Protein AF-0000000083322524 (afdb_homodimer)

Secondary structure (DSSP, 8-state):
--B--HHHHHHHHHHHSSHHHHHHHHT--HHHHHHHHTTSS--BHHHHHHHHHHHT--GGGHHHHH--B----/--B--HHHHHHHHHHHSSHHHHHHHHT--HHHHHHHHTTSSPPBHHHHHHHHHHHT--GGGHHHHH--B----

pLDDT: mean 96.0, std 7.92, range [45.34, 98.88]

Foldseek 3Di:
DDAQQVVVLVLCCVQQVDCCRLCVVLVHHSVVSVCCNGVNDDDDPVSLVSSCVSSVHDPVCSCVRRVHHDPPD/DDAQQVVVLVLCCVQQVDCCRLCVVLVHHSVVSVCCNGVNDDDDPVSLVSSCVSSVHDPVCSCVRRVHHDPPD

InterPro domains:
  IPR008003 Protein of unknown function DUF739 [PF05339] (1-69)

Sequence (146 aa):
MAFDFRKLNGRIVEKYGTQYNFAKALGLSEHSLSNKLNNRVSWKTNEIAHAMDLLGLDKSKVAEYFFKEKVQNMAFDFRKLNGRIVEKYGTQYNFAKALGLSEHSLSNKLNNRVSWKTNEIAHAMDLLGLDKSKVAEYFFKEKVQN

Radius of gyration: 15.45 Å; Cα contacts (8 Å, |Δi|>4): 180; chains: 2; bounding box: 24×44×47 Å

Nearest PDB structures (foldseek):
  6tri-assembly1_B  TM=9.844E-01  e=3.133E-07  Lactococcus phage TP901-1
  6to6-assembly1_A  TM=8.469E-01  e=4.322E-06  Lactococcus phage TP901-1
  2b5a-assembly1_A  TM=7.321E-01  e=1.829E-02  [Bacillus] caldolyticus
  3f52-assembly1_E  TM=8.076E-01  e=5.679E-02  Corynebacterium glutamicum
  3f52-assembly1_A  TM=7.017E-01  e=8.123E-02  Corynebacterium glutamicum

Solvent-accessible surface area (backbone atoms only — not comparable to full-atom values): 8246 Å² total; per-residue (Å²): 140,56,57,40,38,63,65,39,50,49,52,41,34,73,76,46,64,34,68,56,53,41,17,54,75,72,70,42,50,50,65,58,44,50,33,38,64,66,62,71,36,73,50,34,51,66,55,50,52,50,48,30,57,77,69,69,46,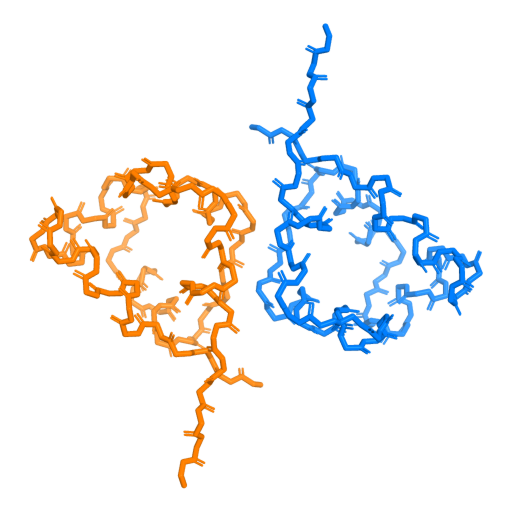62,66,82,47,44,29,68,39,69,59,28,65,50,78,77,126,140,55,58,40,37,62,65,40,51,50,52,42,34,73,76,47,65,33,69,57,53,41,17,54,75,72,70,43,50,52,66,59,45,48,31,38,64,66,61,72,37,73,51,35,51,66,56,50,53,51,49,31,57,76,69,71,46,62,65,82,47,43,30,68,38,70,58,27,64,50,79,77,125

Structure (mmCIF, N/CA/C/O backbone):
data_AF-0000000083322524-model_v1
#
loop_
_entity.id
_entity.type
_entity.pdbx_description
1 polymer 'Uncharacterized protein'
#
loop_
_atom_site.group_PDB
_atom_site.id
_atom_site.type_symbol
_atom_site.label_atom_id
_atom_site.label_alt_id
_atom_site.label_comp_id
_atom_site.label_asym_id
_atom_site.label_entity_id
_atom_site.label_seq_id
_atom_site.pdbx_PDB_ins_code
_atom_site.Cartn_x
_atom_site.Cartn_y
_atom_site.Cartn_z
_atom_site.occupancy
_atom_site.B_iso_or_equiv
_atom_site.auth_seq_id
_atom_site.auth_comp_id
_atom_site.auth_asym_id
_atom_site.auth_atom_id
_atom_site.pdbx_PDB_model_num
ATOM 1 N N . MET A 1 1 ? -0.376 -6.645 12.516 1 79.12 1 MET A N 1
ATOM 2 C CA . MET A 1 1 ? 0.794 -5.77 12.508 1 79.12 1 MET A CA 1
ATOM 3 C C . MET A 1 1 ? 0.382 -4.309 12.383 1 79.12 1 MET A C 1
ATOM 5 O O . MET A 1 1 ? -0.705 -4.004 11.891 1 79.12 1 MET A O 1
ATOM 9 N N . ALA A 1 2 ? 1.042 -3.428 13.297 1 92.19 2 ALA A N 1
ATOM 10 C CA . ALA A 1 2 ? 0.834 -1.985 13.195 1 92.19 2 ALA A CA 1
ATOM 11 C C . ALA A 1 2 ? 2.004 -1.313 12.484 1 92.19 2 ALA A C 1
ATOM 13 O O . ALA A 1 2 ? 3.148 -1.758 12.602 1 92.19 2 ALA A O 1
ATOM 14 N N . PHE A 1 3 ? 1.589 -0.258 11.68 1 97.19 3 PHE A N 1
ATOM 15 C CA . PHE A 1 3 ? 2.619 0.518 11 1 97.19 3 PHE A CA 1
ATOM 16 C C . PHE A 1 3 ? 2.943 1.787 11.781 1 97.19 3 PHE A C 1
ATOM 18 O O . PHE A 1 3 ? 2.08 2.34 12.461 1 97.19 3 PHE A O 1
ATOM 25 N N . ASP A 1 4 ? 4.223 2.154 11.734 1 97.06 4 ASP A N 1
ATOM 26 C CA . ASP A 1 4 ? 4.656 3.416 12.328 1 97.06 4 ASP A CA 1
ATOM 27 C C . ASP A 1 4 ? 4.547 4.562 11.32 1 97.06 4 ASP A C 1
ATOM 29 O O . ASP A 1 4 ? 5.371 4.68 10.414 1 97.06 4 ASP A O 1
ATOM 33 N N . PHE A 1 5 ? 3.539 5.453 11.555 1 97.88 5 PHE A N 1
ATOM 34 C CA . PHE A 1 5 ? 3.275 6.5 10.578 1 97.88 5 PHE A CA 1
ATOM 35 C C . PHE A 1 5 ? 3.832 7.836 11.047 1 97.88 5 PHE A C 1
ATOM 37 O O . PHE A 1 5 ? 3.465 8.891 10.523 1 97.88 5 PHE A O 1
ATOM 44 N N . ARG A 1 6 ? 4.758 7.898 11.984 1 97.38 6 ARG A N 1
ATOM 45 C CA . ARG A 1 6 ? 5.305 9.141 12.523 1 97.38 6 ARG A CA 1
ATOM 46 C C . ARG A 1 6 ? 6.012 9.945 11.43 1 97.38 6 ARG A C 1
ATOM 48 O O . ARG A 1 6 ? 5.855 11.164 11.352 1 97.38 6 ARG A O 1
ATOM 55 N N . LYS A 1 7 ? 6.77 9.242 10.609 1 98.25 7 LYS A N 1
ATOM 56 C CA . LYS A 1 7 ? 7.457 9.93 9.516 1 98.25 7 LYS A CA 1
ATOM 57 C C . LYS A 1 7 ? 6.461 10.539 8.531 1 98.25 7 LYS A C 1
ATOM 59 O O . LYS A 1 7 ? 6.633 11.672 8.094 1 98.25 7 LYS A O 1
ATOM 64 N N . LEU A 1 8 ? 5.469 9.781 8.164 1 98.62 8 LEU A N 1
ATOM 65 C CA . LEU A 1 8 ? 4.418 10.273 7.281 1 98.62 8 LEU A CA 1
ATOM 66 C C . LEU A 1 8 ? 3.721 11.484 7.887 1 98.62 8 LEU A C 1
ATOM 68 O O . LEU A 1 8 ? 3.555 12.508 7.215 1 98.62 8 LEU A O 1
ATOM 72 N N . ASN A 1 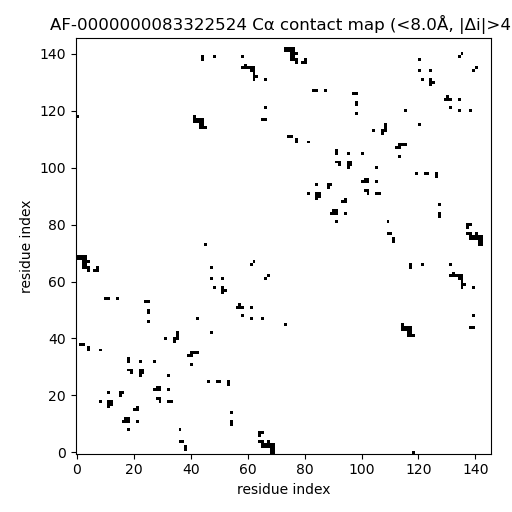9 ? 3.35 11.297 9.133 1 98.19 9 ASN A N 1
ATOM 73 C CA . ASN A 1 9 ? 2.684 12.398 9.82 1 98.19 9 ASN A CA 1
ATOM 74 C C . ASN A 1 9 ? 3.557 13.648 9.844 1 98.19 9 ASN A C 1
ATOM 76 O O . ASN A 1 9 ? 3.061 14.766 9.664 1 98.19 9 ASN A O 1
ATOM 80 N N . GLY A 1 10 ? 4.836 13.469 10.164 1 98.56 10 GLY A N 1
ATOM 81 C CA . GLY A 1 10 ? 5.75 14.594 10.133 1 98.56 10 GLY A CA 1
ATOM 82 C C . GLY A 1 10 ? 5.773 15.312 8.797 1 98.56 10 GLY A C 1
ATOM 83 O O . GLY A 1 10 ? 5.746 16.547 8.742 1 98.56 10 GLY A O 1
ATOM 84 N N . ARG A 1 11 ? 5.812 14.578 7.734 1 98.62 11 ARG A N 1
ATOM 85 C CA . ARG A 1 11 ? 5.82 15.133 6.383 1 98.62 11 ARG A CA 1
ATOM 86 C C . ARG A 1 11 ? 4.516 15.867 6.086 1 98.62 11 ARG A C 1
ATOM 88 O O . ARG A 1 11 ? 4.52 16.922 5.441 1 98.62 11 ARG A O 1
ATOM 95 N N . ILE A 1 12 ? 3.395 15.328 6.523 1 98.75 12 ILE A N 1
ATOM 96 C CA . ILE A 1 12 ? 2.082 15.938 6.352 1 98.75 12 ILE A CA 1
ATOM 97 C C . ILE A 1 12 ? 2.051 17.297 7.039 1 98.75 12 ILE A C 1
ATOM 99 O O . ILE A 1 12 ? 1.637 18.297 6.441 1 98.75 12 ILE A O 1
ATOM 103 N N . VAL A 1 13 ? 2.547 17.344 8.227 1 98.62 13 VAL A N 1
ATOM 104 C CA . VAL A 1 13 ? 2.537 18.578 8.984 1 98.62 13 VAL A CA 1
ATOM 105 C C . VAL A 1 13 ? 3.473 19.594 8.328 1 98.62 13 VAL A C 1
ATOM 107 O O . VAL A 1 13 ? 3.139 20.781 8.219 1 98.62 13 VAL A O 1
ATOM 110 N N . GLU A 1 14 ? 4.586 19.141 7.918 1 98.56 14 GLU A N 1
ATOM 111 C CA . GLU A 1 14 ? 5.566 20 7.27 1 98.56 14 GLU A CA 1
ATOM 112 C C . GLU A 1 14 ? 4.98 20.672 6.027 1 98.56 14 GLU A C 1
ATOM 114 O O . GLU A 1 14 ? 5.188 21.859 5.797 1 98.56 14 GLU A O 1
ATOM 119 N N . LYS A 1 15 ? 4.191 20 5.242 1 98.56 15 LYS A N 1
ATOM 120 C CA . LYS A 1 15 ? 3.762 20.469 3.93 1 98.56 15 LYS A CA 1
ATOM 121 C C . LYS A 1 15 ? 2.361 21.078 3.996 1 98.56 15 LYS A C 1
ATOM 123 O O . LYS A 1 15 ? 2.053 22.031 3.273 1 98.56 15 LYS A O 1
ATOM 128 N N . TYR A 1 16 ? 1.557 20.469 4.859 1 98.75 16 TYR A N 1
ATOM 129 C CA . TYR A 1 16 ? 0.157 20.891 4.82 1 98.75 16 TYR A CA 1
ATOM 130 C C . TYR A 1 16 ? -0.25 21.562 6.121 1 98.75 16 TYR A C 1
ATOM 132 O O . TYR A 1 16 ? -1.366 22.078 6.242 1 98.75 16 TYR A O 1
ATOM 140 N N . GLY A 1 17 ? 0.536 21.531 7.098 1 98.62 17 GLY A N 1
ATOM 141 C CA . GLY A 1 17 ? 0.296 22.203 8.367 1 98.62 17 GLY A CA 1
ATOM 142 C C . GLY A 1 17 ? -0.511 21.359 9.344 1 98.62 17 GLY A C 1
ATOM 143 O O . GLY A 1 17 ? -0.178 21.281 10.523 1 98.62 17 GLY A O 1
ATOM 144 N N . THR A 1 18 ? -1.565 20.719 8.867 1 98.38 18 THR A N 1
ATOM 145 C CA . THR A 1 18 ? -2.396 19.875 9.711 1 98.38 18 THR A CA 1
ATOM 146 C C . THR A 1 18 ? -2.895 18.656 8.938 1 98.38 18 THR A C 1
ATOM 148 O O . THR A 1 18 ? -2.93 18.672 7.703 1 98.38 18 THR A O 1
ATOM 151 N N . GLN A 1 19 ? -3.285 17.609 9.75 1 98.38 19 GLN A N 1
ATOM 152 C CA . GLN A 1 19 ? -3.893 16.438 9.125 1 98.38 19 GLN A CA 1
ATOM 153 C C . GLN A 1 19 ? -5.184 16.812 8.398 1 98.38 19 GLN A C 1
ATOM 155 O O . GLN A 1 19 ? -5.5 16.25 7.355 1 98.38 19 GLN A O 1
ATOM 160 N N . TYR A 1 20 ? -5.844 17.766 8.984 1 98.44 20 TYR A N 1
ATOM 161 C CA . TYR A 1 20 ? -7.094 18.25 8.398 1 98.44 20 TYR A CA 1
ATOM 162 C C . TYR A 1 20 ? -6.867 18.766 6.984 1 98.44 20 TYR A C 1
ATOM 164 O O . TYR A 1 20 ? -7.578 18.375 6.051 1 98.44 20 TYR A O 1
ATOM 172 N N . ASN A 1 21 ? -5.91 19.609 6.805 1 98.75 21 ASN A N 1
ATOM 173 C CA . ASN A 1 21 ? -5.605 20.188 5.496 1 98.75 21 ASN A CA 1
ATOM 174 C C . ASN A 1 21 ? -5.168 19.109 4.504 1 98.75 21 ASN A C 1
ATOM 176 O O . ASN A 1 21 ? -5.539 19.156 3.33 1 98.75 21 ASN A O 1
ATOM 180 N N . PHE A 1 22 ? -4.434 18.25 4.961 1 98.88 22 PHE A N 1
ATOM 181 C CA . PHE A 1 22 ? -3.984 17.172 4.094 1 98.88 22 PHE A CA 1
ATOM 182 C C . PHE A 1 22 ? -5.152 16.266 3.699 1 98.88 22 PHE A C 1
ATOM 184 O O . PHE A 1 22 ? -5.254 15.844 2.547 1 98.88 22 PHE A O 1
ATOM 191 N N . ALA A 1 23 ? -6.02 15.883 4.664 1 98.81 23 ALA A N 1
ATOM 192 C CA . ALA A 1 23 ? -7.199 15.07 4.375 1 98.81 23 ALA A CA 1
ATOM 193 C C . ALA A 1 23 ? -8.039 15.695 3.264 1 98.81 23 ALA A C 1
ATOM 195 O O . ALA A 1 23 ? -8.453 15.008 2.328 1 98.81 23 ALA A O 1
ATOM 196 N N . LYS A 1 24 ? -8.188 16.969 3.359 1 98.69 24 LYS A N 1
ATOM 197 C CA . LYS A 1 24 ? -8.938 17.703 2.342 1 98.69 24 LYS A CA 1
ATOM 198 C C . LYS A 1 24 ? -8.273 17.578 0.973 1 98.69 24 LYS A C 1
ATOM 200 O O . LYS A 1 24 ? -8.945 17.312 -0.026 1 98.69 24 LYS A O 1
ATOM 205 N N . ALA A 1 25 ? -7 17.797 0.946 1 98.62 25 ALA A N 1
ATOM 206 C CA . ALA A 1 25 ? -6.258 17.688 -0.308 1 98.62 25 ALA A CA 1
ATOM 207 C C . ALA A 1 25 ? -6.363 16.281 -0.888 1 98.62 25 ALA A C 1
ATOM 209 O O . ALA A 1 25 ? -6.414 16.109 -2.107 1 98.62 25 ALA A O 1
ATOM 210 N N . LEU A 1 26 ? -6.395 15.336 -0.004 1 98.44 26 LEU A N 1
ATOM 211 C CA . LEU A 1 26 ? -6.441 13.93 -0.402 1 98.44 26 LEU A CA 1
ATOM 212 C C .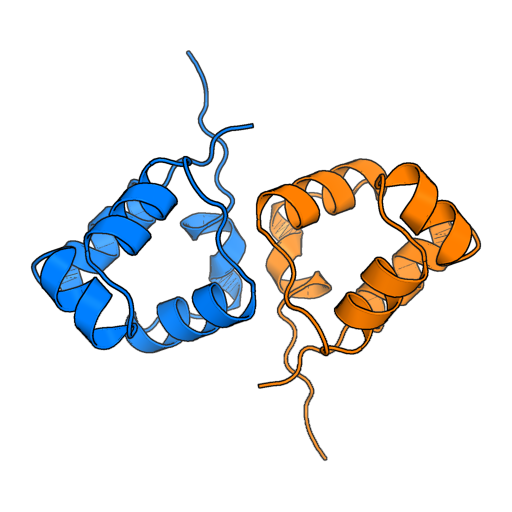 LEU A 1 26 ? -7.855 13.531 -0.813 1 98.44 26 LEU A C 1
ATOM 214 O O . LEU A 1 26 ? -8.047 12.477 -1.427 1 98.44 26 LEU A O 1
ATOM 218 N N . GLY A 1 27 ? -8.789 14.305 -0.407 1 98.44 27 GLY A N 1
ATOM 219 C CA . GLY A 1 27 ? -10.172 13.984 -0.693 1 98.44 27 GLY A CA 1
ATOM 220 C C . GLY A 1 27 ? -10.789 13.031 0.317 1 98.44 27 GLY A C 1
ATOM 221 O O . GLY A 1 27 ? -11.648 12.227 -0.028 1 98.44 27 GLY A O 1
ATOM 222 N N . LEU A 1 28 ? -10.344 13.016 1.437 1 98.38 28 LEU A N 1
ATOM 223 C CA . LEU A 1 28 ? -10.844 12.203 2.539 1 98.38 28 LEU A CA 1
ATOM 224 C C . LEU A 1 28 ? -11.383 13.078 3.662 1 98.38 28 LEU A C 1
ATOM 226 O O . LEU A 1 28 ? -11.039 14.266 3.744 1 98.38 28 LEU A O 1
ATOM 230 N N . SER A 1 29 ? -12.156 12.477 4.449 1 98.44 29 SER A N 1
ATOM 231 C CA . SER A 1 29 ? -12.5 13.148 5.699 1 98.44 29 SER A CA 1
ATOM 232 C C . SER A 1 29 ? -11.344 13.078 6.695 1 98.44 29 SER A C 1
ATOM 234 O O . SER A 1 29 ? -10.508 12.18 6.621 1 98.44 29 SER A O 1
ATOM 236 N N . GLU A 1 30 ? -11.367 13.992 7.625 1 97.75 30 GLU A N 1
ATOM 237 C CA . GLU A 1 30 ? -10.383 13.969 8.695 1 97.75 30 GLU A CA 1
ATOM 238 C C . GLU A 1 30 ? -10.461 12.664 9.492 1 97.75 30 GLU A C 1
ATOM 240 O O . GLU A 1 30 ? -9.43 12.109 9.891 1 97.75 30 GLU A O 1
ATOM 245 N N . HIS A 1 31 ? -11.641 12.289 9.703 1 98.62 31 HIS A N 1
ATOM 246 C CA . HIS A 1 31 ? -11.836 11.047 10.445 1 98.62 31 HIS A CA 1
ATOM 247 C C . HIS A 1 31 ? -11.219 9.859 9.711 1 98.62 31 HIS A C 1
ATOM 249 O O . HIS A 1 31 ? -10.539 9.031 10.32 1 98.62 31 HIS A O 1
ATOM 255 N N . SER A 1 32 ? -11.438 9.758 8.414 1 98.5 32 SER A N 1
ATOM 256 C CA . SER A 1 32 ? -10.891 8.68 7.605 1 98.5 32 SER A CA 1
ATOM 257 C C . SER A 1 32 ? -9.359 8.688 7.641 1 98.5 32 SER A C 1
ATOM 259 O O . SER A 1 32 ? -8.734 7.641 7.828 1 98.5 32 SER A O 1
ATOM 261 N N . LEU A 1 33 ? -8.805 9.859 7.504 1 98.75 33 LEU A N 1
ATOM 262 C CA . LEU A 1 33 ? -7.352 9.953 7.539 1 98.75 33 LEU A CA 1
ATOM 263 C C . LEU A 1 33 ? -6.816 9.57 8.914 1 98.75 33 LEU A C 1
ATOM 265 O O . LEU A 1 33 ? -5.828 8.844 9.023 1 98.75 33 LEU A O 1
ATOM 269 N N . SER A 1 34 ? -7.453 10.094 9.945 1 98.44 34 SER A N 1
ATOM 270 C CA . SER A 1 34 ? -7.043 9.766 11.305 1 98.44 34 SER A CA 1
ATOM 271 C C . SER A 1 34 ? -7.062 8.258 11.539 1 98.44 34 SER A C 1
ATOM 273 O O . SER A 1 34 ? -6.125 7.699 12.109 1 98.44 34 SER A O 1
ATOM 275 N N . ASN A 1 35 ? -8.117 7.648 11.109 1 98.5 35 ASN A N 1
ATOM 276 C CA . ASN A 1 35 ? -8.227 6.199 11.242 1 98.5 35 ASN A CA 1
ATOM 277 C C . ASN A 1 35 ? -7.074 5.484 10.531 1 98.5 35 ASN A C 1
ATOM 279 O O . ASN A 1 35 ? -6.559 4.484 11.031 1 98.5 35 ASN A O 1
ATOM 283 N N . LYS A 1 36 ? -6.656 5.957 9.414 1 98.5 36 LYS A N 1
ATOM 284 C CA . LYS A 1 36 ? -5.559 5.359 8.664 1 98.5 36 LYS A CA 1
ATOM 285 C C . LYS A 1 36 ? -4.223 5.574 9.367 1 98.5 36 LYS A C 1
ATOM 287 O O . LYS A 1 36 ? -3.449 4.629 9.539 1 98.5 36 LYS A O 1
ATOM 292 N N . LEU A 1 37 ? -4.055 6.746 9.867 1 98.31 37 LEU A N 1
ATOM 293 C CA . LEU A 1 37 ? -2.799 7.109 10.508 1 98.31 37 LEU A CA 1
ATOM 294 C C . LEU A 1 37 ? -2.656 6.41 11.852 1 98.31 37 LEU A C 1
ATOM 296 O O . LEU A 1 37 ? -1.545 6.27 12.375 1 98.31 37 LEU A O 1
ATOM 300 N N . ASN A 1 38 ? -3.797 5.941 12.383 1 97.56 38 ASN A N 1
ATOM 301 C CA . ASN A 1 38 ? -3.781 5.242 13.664 1 97.56 38 ASN A CA 1
ATOM 302 C C . ASN A 1 38 ? -4 3.742 13.484 1 97.56 38 ASN A C 1
ATOM 304 O O . ASN A 1 38 ? -4.375 3.047 14.438 1 97.56 38 ASN A O 1
ATOM 308 N N . ASN A 1 39 ? -3.887 3.295 12.367 1 97.94 39 ASN A N 1
ATOM 309 C CA . ASN A 1 39 ? -3.896 1.873 12.039 1 97.94 39 ASN A CA 1
ATOM 310 C C . ASN A 1 39 ? -5.285 1.266 12.219 1 97.94 39 ASN A C 1
ATOM 312 O O . ASN A 1 39 ? -5.418 0.051 12.383 1 97.94 39 ASN A O 1
ATOM 316 N N . ARG A 1 40 ? -6.238 2.061 12.273 1 98 40 ARG A N 1
ATOM 317 C CA . ARG A 1 40 ? -7.602 1.546 12.398 1 98 40 ARG A CA 1
ATOM 318 C C . ARG A 1 40 ? -8.141 1.091 11.047 1 98 40 ARG A C 1
ATOM 320 O O . ARG A 1 40 ? -8.945 0.16 10.977 1 98 40 ARG A O 1
ATOM 327 N N . VAL A 1 41 ? -7.785 1.747 10.062 1 98 41 VAL A N 1
ATOM 328 C CA . VAL A 1 41 ? -8.141 1.424 8.688 1 98 41 VAL A CA 1
ATOM 329 C C . VAL A 1 41 ? -6.883 1.386 7.824 1 98 41 VAL A C 1
ATOM 331 O O . VAL A 1 41 ? -6.004 2.238 7.961 1 98 41 VAL A O 1
ATOM 334 N N . SER A 1 42 ? -6.828 0.414 6.93 1 98.38 42 SER A N 1
ATOM 335 C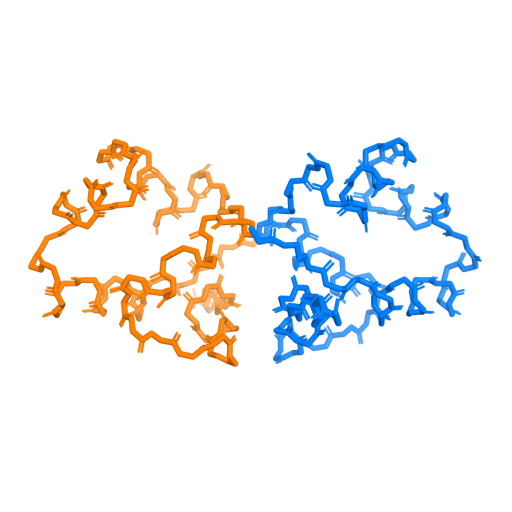 CA . SER A 1 42 ? -5.66 0.27 6.066 1 98.38 42 SER A CA 1
ATOM 336 C C . SER A 1 42 ? -5.691 1.277 4.922 1 98.38 42 SER A C 1
ATOM 338 O O . SER A 1 42 ? -6.766 1.707 4.496 1 98.38 42 SER A O 1
ATOM 340 N N . TRP A 1 43 ? -4.535 1.626 4.453 1 98.69 43 TRP A N 1
ATOM 341 C CA . TRP A 1 43 ? -4.395 2.432 3.242 1 98.69 43 TRP A CA 1
ATOM 342 C C . TRP A 1 43 ? -4.531 1.567 1.994 1 98.69 43 TRP A C 1
ATOM 344 O O . TRP A 1 43 ? -4.121 0.404 1.989 1 98.69 43 TRP A O 1
ATOM 354 N N . LYS A 1 44 ? -4.977 2.223 0.929 1 98 44 LYS A N 1
ATOM 355 C CA . LYS A 1 44 ? -5.031 1.579 -0.38 1 98 44 LYS A CA 1
ATOM 356 C C . LYS A 1 44 ? -3.906 2.076 -1.283 1 98 44 LYS A C 1
ATOM 358 O O . LYS A 1 44 ? -3.438 3.205 -1.135 1 98 44 LYS A O 1
ATOM 363 N N . THR A 1 45 ? -3.557 1.227 -2.234 1 97.94 45 THR A N 1
ATOM 364 C CA . THR A 1 45 ? -2.451 1.579 -3.117 1 97.94 45 THR A CA 1
ATOM 365 C C . THR A 1 45 ? -2.73 2.896 -3.836 1 97.94 45 THR A C 1
ATOM 367 O O . THR A 1 45 ? -1.828 3.719 -4.008 1 97.94 45 THR A O 1
ATOM 370 N N . ASN A 1 46 ? -3.965 3.109 -4.293 1 96.62 46 ASN A N 1
ATOM 371 C CA . ASN A 1 46 ? -4.285 4.359 -4.977 1 96.62 46 ASN A CA 1
ATOM 372 C C . ASN A 1 46 ? -4.191 5.555 -4.035 1 96.62 46 ASN A C 1
ATOM 374 O O . ASN A 1 46 ? -3.74 6.629 -4.434 1 96.62 46 ASN A O 1
ATOM 378 N N . GLU A 1 47 ? -4.602 5.379 -2.797 1 97.88 47 GLU A N 1
ATOM 379 C CA . GLU A 1 47 ? -4.484 6.43 -1.789 1 97.88 47 GLU A CA 1
ATOM 380 C C . GLU A 1 47 ? -3.02 6.754 -1.504 1 97.88 47 GLU A C 1
ATOM 382 O O . GLU A 1 47 ? -2.652 7.926 -1.379 1 97.88 47 GLU A O 1
ATOM 387 N N . ILE A 1 48 ? -2.271 5.715 -1.396 1 98.44 48 ILE A N 1
ATOM 388 C CA . ILE A 1 48 ? -0.851 5.867 -1.103 1 98.44 48 ILE A CA 1
ATOM 389 C C . ILE A 1 48 ? -0.172 6.641 -2.232 1 98.44 48 ILE A C 1
ATOM 391 O O . ILE A 1 48 ? 0.568 7.594 -1.984 1 98.44 48 ILE A O 1
ATOM 395 N N . ALA A 1 49 ? -0.452 6.242 -3.426 1 97.56 49 ALA A N 1
ATOM 396 C CA . ALA A 1 49 ? 0.144 6.918 -4.574 1 97.56 49 ALA A CA 1
ATOM 397 C C . ALA A 1 49 ? -0.242 8.391 -4.605 1 97.56 49 ALA A C 1
ATOM 399 O O . ALA A 1 49 ? 0.605 9.258 -4.836 1 97.56 49 ALA A O 1
ATOM 400 N N . HIS A 1 50 ? -1.479 8.633 -4.383 1 97.94 50 HIS A N 1
ATOM 401 C CA . HIS A 1 50 ? -1.966 10.008 -4.367 1 97.94 50 HIS A CA 1
ATOM 402 C C . HIS A 1 50 ? -1.31 10.812 -3.252 1 97.94 50 HIS A C 1
ATOM 404 O O . HIS A 1 50 ? -0.909 11.961 -3.461 1 97.94 50 HIS A O 1
ATOM 410 N N . ALA A 1 51 ? -1.198 10.211 -2.1 1 98.69 51 ALA A N 1
ATOM 411 C CA . ALA A 1 51 ? -0.545 10.867 -0.968 1 98.69 51 ALA A CA 1
ATOM 412 C C . ALA A 1 51 ? 0.91 11.195 -1.288 1 98.69 51 ALA A C 1
ATOM 414 O O . ALA A 1 51 ? 1.383 12.297 -1.004 1 98.69 51 ALA A O 1
ATOM 415 N N . MET A 1 52 ? 1.565 10.234 -1.834 1 98.25 52 MET A N 1
ATOM 416 C CA . MET A 1 52 ? 2.961 10.453 -2.201 1 98.25 52 MET A CA 1
ATOM 417 C C . MET A 1 52 ? 3.096 11.641 -3.146 1 98.25 52 MET A C 1
ATOM 419 O O . MET A 1 52 ? 3.99 12.477 -2.98 1 98.25 52 MET A O 1
ATOM 423 N N . ASP A 1 53 ? 2.236 11.695 -4.125 1 98 53 ASP A N 1
ATOM 424 C CA . ASP A 1 53 ? 2.25 12.797 -5.082 1 98 53 ASP A CA 1
ATOM 425 C C . ASP A 1 53 ? 2.033 14.141 -4.379 1 98 53 ASP A C 1
ATOM 427 O O . ASP A 1 53 ? 2.797 15.086 -4.582 1 98 53 ASP A O 1
ATOM 431 N N . LEU A 1 54 ? 1.021 14.188 -3.566 1 98.62 54 LEU A N 1
ATOM 432 C CA . LEU A 1 54 ? 0.674 15.414 -2.861 1 98.62 54 LEU A CA 1
ATOM 433 C C . LEU A 1 54 ? 1.814 15.859 -1.951 1 98.62 54 LEU A C 1
ATOM 435 O O . LEU A 1 54 ? 2.047 17.062 -1.781 1 98.62 54 LEU A O 1
ATOM 439 N N . LEU A 1 55 ? 2.539 14.898 -1.397 1 98.69 55 LEU A N 1
ATOM 440 C CA . LEU A 1 55 ? 3.582 15.211 -0.426 1 98.69 55 LEU A CA 1
ATOM 441 C C . LEU A 1 55 ? 4.926 15.406 -1.117 1 98.69 55 LEU A C 1
ATOM 443 O O . LEU A 1 55 ? 5.93 15.703 -0.463 1 98.69 55 LEU A O 1
ATOM 447 N N . GLY A 1 56 ? 4.957 15.195 -2.373 1 98.19 56 GLY A N 1
ATOM 448 C CA . GLY A 1 56 ? 6.18 15.383 -3.133 1 98.19 56 GLY A CA 1
ATOM 449 C C . GLY A 1 56 ? 7.215 14.305 -2.879 1 98.19 56 GLY A C 1
ATOM 450 O O . GLY A 1 56 ? 8.414 14.586 -2.855 1 98.19 56 GLY A O 1
ATOM 451 N N . LEU A 1 57 ? 6.734 13.203 -2.668 1 97.75 57 LEU A N 1
ATOM 452 C CA . LEU A 1 57 ? 7.625 12.086 -2.361 1 97.75 57 LEU A CA 1
ATOM 453 C C . LEU A 1 57 ? 7.777 11.164 -3.564 1 97.75 57 LEU A C 1
ATOM 455 O O . LEU A 1 57 ? 6.805 10.914 -4.281 1 97.75 57 LEU A O 1
ATOM 459 N N . ASP A 1 58 ? 8.984 10.633 -3.709 1 95.88 58 ASP A N 1
ATOM 460 C CA . ASP A 1 58 ? 9.227 9.625 -4.734 1 95.88 58 ASP A CA 1
ATOM 461 C C . ASP A 1 58 ? 8.617 8.281 -4.34 1 95.88 58 ASP A C 1
ATOM 463 O O . ASP A 1 58 ? 8.648 7.898 -3.168 1 95.88 58 ASP A O 1
ATOM 467 N N . LYS A 1 59 ? 8.141 7.547 -5.285 1 92.12 59 LYS A N 1
ATOM 468 C CA . LYS A 1 59 ? 7.492 6.262 -5.047 1 92.12 59 LYS A CA 1
ATOM 469 C C . LYS A 1 59 ? 8.453 5.266 -4.402 1 92.12 59 LYS A C 1
ATOM 471 O O . LYS A 1 59 ? 8.031 4.348 -3.701 1 92.12 59 LYS A O 1
ATOM 476 N N . SER A 1 60 ? 9.711 5.457 -4.621 1 94.12 60 SER A N 1
ATOM 477 C CA . SER A 1 60 ? 10.727 4.582 -4.035 1 94.12 60 SER A CA 1
ATOM 478 C C . SER A 1 60 ? 10.711 4.668 -2.514 1 94.12 60 SER A C 1
ATOM 480 O O . SER A 1 60 ? 11.281 3.812 -1.834 1 94.12 60 SER A O 1
ATOM 482 N N . LYS A 1 61 ? 10.117 5.66 -1.975 1 96.62 61 LYS A N 1
ATOM 483 C CA . LYS A 1 61 ? 10.125 5.891 -0.532 1 96.62 61 LYS A CA 1
ATOM 484 C C . LYS A 1 61 ? 8.875 5.301 0.119 1 96.62 61 LYS A C 1
ATOM 486 O O . LYS A 1 61 ? 8.68 5.438 1.328 1 96.62 61 LYS A O 1
ATOM 491 N N . VAL A 1 62 ? 8.047 4.641 -0.568 1 97.94 62 VAL A N 1
ATOM 492 C CA . VAL A 1 62 ? 6.766 4.141 -0.08 1 97.94 62 VAL A CA 1
ATOM 493 C C . VAL A 1 62 ? 6.992 3.229 1.124 1 97.94 62 VAL A C 1
ATOM 495 O O . VAL A 1 62 ? 6.234 3.273 2.096 1 97.94 62 VAL A O 1
ATOM 498 N N . ALA A 1 63 ? 7.996 2.381 1.072 1 97.38 63 ALA A N 1
ATOM 499 C CA . ALA A 1 63 ? 8.266 1.483 2.191 1 97.38 63 ALA A CA 1
ATOM 500 C C . ALA A 1 63 ? 8.539 2.268 3.471 1 97.38 63 ALA A C 1
ATOM 502 O O . ALA A 1 63 ? 8.016 1.938 4.535 1 97.38 63 ALA A O 1
ATOM 503 N N . GLU A 1 64 ? 9.266 3.27 3.367 1 97.19 64 GLU A N 1
ATOM 504 C CA . GLU A 1 64 ? 9.703 4.086 4.496 1 97.19 64 GLU A CA 1
ATOM 505 C C . GLU A 1 64 ? 8.523 4.812 5.141 1 97.19 64 GLU A C 1
ATOM 507 O O . GLU A 1 64 ? 8.453 4.926 6.367 1 97.19 64 GLU A O 1
ATOM 512 N N . TYR A 1 65 ? 7.621 5.215 4.406 1 98.12 65 TYR A N 1
ATOM 513 C CA . TYR A 1 65 ? 6.57 6.09 4.906 1 98.12 65 TYR A CA 1
ATOM 514 C C . TYR A 1 65 ? 5.32 5.289 5.258 1 98.12 65 TYR A C 1
ATOM 516 O O . TYR A 1 65 ? 4.566 5.668 6.16 1 98.12 65 TYR A O 1
ATOM 524 N N . PHE A 1 66 ? 5.137 4.16 4.621 1 98.31 66 PHE A N 1
ATOM 525 C CA . PHE A 1 66 ? 3.822 3.547 4.754 1 98.31 66 PHE A CA 1
ATOM 526 C C . PHE A 1 66 ? 3.939 2.119 5.273 1 98.31 66 PHE A C 1
ATOM 528 O O . PHE A 1 66 ? 2.941 1.509 5.66 1 98.31 66 PHE A O 1
ATOM 535 N N . PHE A 1 67 ? 5.184 1.58 5.355 1 97.44 67 PHE A N 1
ATOM 536 C CA . PHE A 1 67 ? 5.281 0.171 5.715 1 97.44 67 PHE A CA 1
ATOM 537 C C . PHE A 1 67 ? 6.316 -0.034 6.82 1 97.44 67 PHE A C 1
ATOM 539 O O . PHE A 1 67 ? 6.781 -1.154 7.039 1 97.44 67 PHE A O 1
ATOM 546 N N . LYS A 1 68 ? 6.688 1.027 7.414 1 96.06 68 LYS A N 1
ATOM 547 C CA . LYS A 1 68 ? 7.551 0.877 8.586 1 96.06 68 LYS A CA 1
ATOM 548 C C . LYS A 1 68 ? 6.801 0.224 9.742 1 96.06 68 LYS A C 1
ATOM 550 O O . LYS A 1 68 ? 5.75 0.716 10.164 1 96.06 68 LYS A O 1
ATOM 555 N N . GLU A 1 69 ? 7.324 -0.902 10.18 1 92.25 69 GLU A N 1
ATOM 556 C CA . GLU A 1 69 ? 6.652 -1.615 11.266 1 92.25 69 GLU A CA 1
ATOM 557 C C . GLU A 1 69 ? 6.867 -0.915 12.602 1 92.25 69 GLU A C 1
ATOM 559 O O . GLU A 1 69 ? 7.945 -0.371 12.859 1 92.25 69 GLU A O 1
ATOM 564 N N . LYS A 1 70 ? 5.836 -0.973 13.359 1 89.75 70 LYS A N 1
ATOM 565 C CA . LYS A 1 70 ? 5.977 -0.43 14.711 1 89.75 70 LYS A CA 1
ATOM 566 C C . LYS A 1 70 ? 6.805 -1.358 15.594 1 89.75 70 LYS A C 1
ATOM 568 O O . LYS A 1 70 ? 6.539 -2.561 15.664 1 89.75 70 LYS A O 1
ATOM 573 N N . VAL A 1 71 ? 8.086 -0.987 16.031 1 79.75 71 VAL A N 1
ATOM 574 C CA . VAL A 1 71 ? 8.93 -1.786 16.906 1 79.75 71 VAL A CA 1
ATOM 575 C C . VAL A 1 71 ? 8.297 -1.868 18.297 1 79.75 71 VAL A C 1
ATOM 577 O O . VAL A 1 71 ? 7.887 -0.852 18.859 1 79.75 71 VAL A O 1
ATOM 580 N N . GLN A 1 72 ? 7.285 -2.625 18.547 1 63.06 72 GLN A N 1
ATOM 581 C CA . GLN A 1 72 ? 6.785 -2.746 19.906 1 63.06 72 GLN A CA 1
ATOM 582 C C . GLN A 1 72 ? 7.93 -2.977 20.891 1 63.06 72 GLN A C 1
ATOM 584 O O . GLN A 1 72 ? 8.75 -3.873 20.703 1 63.06 72 GLN A O 1
ATOM 589 N N . ASN A 1 73 ? 8.453 -1.996 21.438 1 45.41 73 ASN A N 1
ATOM 590 C CA . ASN A 1 73 ? 9.242 -2.305 22.625 1 45.41 73 ASN A CA 1
ATOM 591 C C . ASN A 1 73 ? 8.461 -3.188 23.594 1 45.41 73 ASN A C 1
ATOM 593 O O . ASN A 1 73 ? 7.25 -3.035 23.75 1 45.41 73 ASN A O 1
ATOM 597 N N . MET B 1 1 ? -4.312 6.062 -12.148 1 79.38 1 MET B N 1
ATOM 598 C CA . MET B 1 1 ? -3.037 5.41 -12.445 1 79.38 1 MET B CA 1
ATOM 599 C C . MET B 1 1 ? -3.143 3.902 -12.258 1 79.38 1 MET B C 1
ATOM 601 O O . MET B 1 1 ? -3.996 3.424 -11.508 1 79.38 1 MET B O 1
ATOM 605 N N . ALA B 1 2 ? -2.588 3.127 -13.312 1 92.12 2 ALA B N 1
ATOM 606 C CA . ALA B 1 2 ? -2.508 1.674 -13.195 1 92.12 2 ALA B CA 1
ATOM 607 C C . ALA B 1 2 ? -1.108 1.235 -12.773 1 92.12 2 ALA B C 1
ATOM 609 O O . ALA B 1 2 ? -0.117 1.88 -13.117 1 92.12 2 ALA B O 1
ATOM 610 N N . PHE B 1 3 ? -1.126 0.134 -11.922 1 97.19 3 PHE B N 1
ATOM 611 C CA . PHE B 1 3 ? 0.151 -0.433 -11.508 1 97.19 3 PHE B CA 1
ATOM 612 C C . PHE B 1 3 ? 0.514 -1.641 -12.359 1 97.19 3 PHE B C 1
ATOM 614 O O . PHE B 1 3 ? -0.369 -2.348 -12.852 1 97.19 3 PHE B O 1
ATOM 621 N N . ASP B 1 4 ? 1.812 -1.772 -12.609 1 97.12 4 ASP B N 1
ATOM 622 C CA . ASP B 1 4 ? 2.318 -2.947 -13.312 1 97.12 4 ASP B CA 1
ATOM 623 C C . ASP B 1 4 ? 2.637 -4.078 -12.336 1 97.12 4 ASP B C 1
ATOM 625 O O . ASP B 1 4 ? 3.652 -4.035 -11.641 1 97.12 4 ASP B O 1
ATOM 629 N N . PHE B 1 5 ? 1.769 -5.137 -12.352 1 97.88 5 PHE B N 1
ATOM 630 C CA . PHE B 1 5 ? 1.919 -6.195 -11.359 1 97.88 5 PHE B CA 1
ATOM 631 C C . PHE B 1 5 ? 2.584 -7.422 -11.969 1 97.88 5 PHE B C 1
ATOM 633 O O . PHE B 1 5 ? 2.543 -8.508 -11.398 1 97.88 5 PHE B O 1
ATOM 640 N N . ARG B 1 6 ? 3.275 -7.332 -13.094 1 97.38 6 ARG B N 1
ATOM 641 C CA . ARG B 1 6 ? 3.898 -8.469 -13.766 1 97.38 6 ARG B CA 1
ATOM 642 C C . ARG B 1 6 ? 4.965 -9.109 -12.883 1 97.38 6 ARG B C 1
ATOM 644 O O . ARG B 1 6 ? 5.051 -10.336 -12.797 1 97.38 6 ARG B O 1
ATOM 651 N N . LYS B 1 7 ? 5.75 -8.266 -12.242 1 98.25 7 LYS B N 1
ATOM 652 C CA . LYS B 1 7 ? 6.777 -8.805 -11.352 1 98.25 7 LYS B CA 1
ATOM 653 C C . LYS B 1 7 ? 6.152 -9.562 -10.188 1 98.25 7 LYS B C 1
ATOM 655 O O . LYS B 1 7 ? 6.621 -10.641 -9.82 1 98.25 7 LYS B O 1
ATOM 660 N N . LEU B 1 8 ? 5.148 -8.977 -9.578 1 98.56 8 LEU B N 1
ATOM 661 C CA . LEU B 1 8 ? 4.426 -9.633 -8.492 1 98.56 8 LEU B CA 1
ATOM 662 C C . LEU B 1 8 ? 3.842 -10.961 -8.953 1 98.56 8 LEU B C 1
ATOM 664 O O . LEU B 1 8 ? 4.016 -11.984 -8.289 1 98.56 8 LEU B O 1
ATOM 668 N N . ASN B 1 9 ? 3.174 -10.867 -10.07 1 98.19 9 ASN B N 1
ATOM 669 C CA . ASN B 1 9 ? 2.582 -12.086 -10.617 1 98.19 9 ASN B CA 1
ATOM 670 C C . ASN B 1 9 ? 3.637 -13.156 -10.867 1 98.19 9 ASN B C 1
ATOM 672 O O . ASN B 1 9 ? 3.406 -14.344 -10.602 1 98.19 9 ASN B O 1
ATOM 676 N N . GLY B 1 10 ? 4.758 -12.766 -11.469 1 98.56 10 GLY B N 1
ATOM 677 C CA . GLY B 1 10 ? 5.844 -13.703 -11.664 1 98.56 10 GLY B CA 1
ATOM 678 C C . GLY B 1 10 ? 6.297 -14.375 -10.383 1 98.56 10 GLY B C 1
ATOM 679 O O . GLY B 1 10 ? 6.5 -15.594 -10.352 1 98.56 10 GLY B O 1
ATOM 680 N N . ARG B 1 11 ? 6.441 -13.625 -9.344 1 98.62 11 ARG B N 1
ATOM 681 C CA . ARG B 1 11 ? 6.852 -14.148 -8.039 1 98.62 11 ARG B CA 1
ATOM 682 C C . ARG B 1 11 ? 5.801 -15.094 -7.477 1 98.62 11 ARG B C 1
ATOM 684 O O . ARG B 1 11 ? 6.137 -16.109 -6.871 1 98.62 11 ARG B O 1
ATOM 691 N N . ILE B 1 12 ? 4.535 -14.766 -7.637 1 98.75 12 ILE B N 1
ATOM 692 C CA . ILE B 1 12 ? 3.426 -15.602 -7.191 1 98.75 12 ILE B CA 1
ATOM 693 C C . ILE B 1 12 ? 3.488 -16.953 -7.887 1 98.75 12 ILE B C 1
ATOM 695 O O . ILE B 1 12 ? 3.406 -18 -7.23 1 98.75 12 ILE B O 1
ATOM 699 N N . VAL B 1 13 ? 3.697 -16.938 -9.156 1 98.62 13 VAL B N 1
ATOM 700 C CA . VAL B 1 13 ? 3.738 -18.188 -9.93 1 98.62 13 VAL B CA 1
ATOM 701 C C . VAL B 1 13 ? 4.965 -19 -9.523 1 98.62 13 VAL B C 1
ATOM 703 O O . VAL B 1 13 ? 4.879 -20.219 -9.367 1 98.62 13 VAL B O 1
ATOM 706 N N . GLU B 1 14 ? 6.051 -18.328 -9.352 1 98.56 14 GLU B N 1
ATOM 707 C CA . GLU B 1 14 ? 7.293 -19 -8.961 1 98.56 14 GLU B CA 1
ATOM 708 C C . GLU B 1 14 ? 7.125 -19.734 -7.637 1 98.56 14 GLU B C 1
ATOM 710 O O . GLU B 1 14 ? 7.59 -20.875 -7.488 1 98.56 14 GLU B O 1
ATOM 715 N N . LYS B 1 15 ? 6.414 -19.203 -6.68 1 98.5 15 LYS B N 1
ATOM 716 C CA . LYS B 1 15 ? 6.383 -19.734 -5.32 1 98.5 15 LYS B CA 1
ATOM 717 C C . LYS B 1 15 ? 5.129 -20.578 -5.09 1 98.5 15 LYS B C 1
ATOM 719 O O . LYS B 1 15 ? 5.164 -21.562 -4.34 1 98.5 15 LYS B O 1
ATOM 724 N N . TYR B 1 16 ? 4.062 -20.141 -5.738 1 98.69 16 TYR B N 1
ATOM 725 C CA . TYR B 1 16 ? 2.803 -20.797 -5.398 1 98.69 16 TYR B CA 1
ATOM 726 C C . TYR B 1 16 ? 2.242 -21.562 -6.594 1 98.69 16 TYR B C 1
ATOM 728 O O . TYR B 1 16 ? 1.234 -22.266 -6.477 1 98.69 16 TYR B O 1
ATOM 736 N N . GLY B 1 17 ? 2.768 -21.406 -7.715 1 98.62 17 GLY B N 1
ATOM 737 C CA . GLY B 1 17 ? 2.375 -22.141 -8.914 1 98.62 17 GLY B CA 1
ATOM 738 C C . GLY B 1 17 ? 1.239 -21.469 -9.672 1 98.62 17 GLY B C 1
ATOM 739 O O . GLY B 1 17 ? 1.285 -21.359 -10.898 1 98.62 17 GLY B O 1
ATOM 740 N N . THR B 1 18 ? 0.215 -21.031 -8.961 1 98.38 18 THR B N 1
ATOM 741 C CA . THR B 1 18 ? -0.919 -20.359 -9.586 1 98.38 18 THR B CA 1
ATOM 742 C C . THR B 1 18 ? -1.44 -19.234 -8.688 1 98.38 18 THR B C 1
ATOM 744 O O . THR B 1 18 ? -1.202 -19.234 -7.477 1 98.38 18 THR B O 1
ATOM 747 N N . GLN B 1 19 ? -2.166 -18.297 -9.367 1 98.38 19 GLN B N 1
ATOM 748 C CA . GLN B 1 19 ? -2.818 -17.25 -8.594 1 98.38 19 GLN B CA 1
ATOM 749 C C . GLN B 1 19 ? -3.83 -17.828 -7.613 1 98.38 19 GLN B C 1
ATOM 751 O O . GLN B 1 19 ? -4.004 -17.297 -6.512 1 98.38 19 GLN B O 1
ATOM 756 N N . TYR B 1 20 ? -4.426 -18.891 -8.047 1 98.44 20 TYR B N 1
ATOM 757 C CA . TYR B 1 20 ? -5.41 -19.578 -7.215 1 98.44 20 TYR B CA 1
ATOM 758 C C . TYR B 1 20 ? -4.789 -20.016 -5.895 1 98.44 20 TYR B C 1
ATOM 760 O O . TYR B 1 20 ? -5.332 -19.75 -4.82 1 98.44 20 TYR B O 1
ATOM 768 N N . ASN B 1 21 ? -3.682 -20.672 -5.961 1 98.75 21 ASN B N 1
ATOM 769 C CA . ASN B 1 21 ? -2.998 -21.156 -4.762 1 98.75 21 ASN B CA 1
ATOM 770 C C . ASN B 1 21 ? -2.553 -20 -3.869 1 98.75 21 ASN B C 1
ATOM 772 O O . ASN B 1 21 ? -2.641 -20.094 -2.643 1 98.75 21 ASN B O 1
ATOM 776 N N . PHE B 1 22 ? -2.107 -19.031 -4.457 1 98.88 22 PHE B N 1
ATOM 777 C CA . PHE B 1 22 ? -1.678 -17.875 -3.691 1 98.88 22 PHE B CA 1
ATOM 778 C C . PHE B 1 22 ? -2.869 -17.188 -3.029 1 98.88 22 PHE B C 1
ATOM 780 O O . PHE B 1 22 ? -2.785 -16.766 -1.875 1 98.88 22 PHE B O 1
ATOM 787 N N . ALA B 1 23 ? -3.984 -16.984 -3.771 1 98.81 23 ALA B N 1
ATOM 788 C CA . ALA B 1 23 ? -5.195 -16.391 -3.209 1 98.81 23 ALA B CA 1
ATOM 789 C C . ALA B 1 23 ? -5.641 -17.125 -1.953 1 98.81 23 ALA B C 1
ATOM 791 O O . ALA B 1 23 ? -5.957 -16.516 -0.937 1 98.81 23 ALA B O 1
ATOM 792 N N . LYS B 1 24 ? -5.586 -18.406 -2.031 1 98.69 24 LYS B N 1
ATOM 793 C CA . LYS B 1 24 ? -5.945 -19.234 -0.887 1 98.69 24 LYS B CA 1
ATOM 794 C C . LYS B 1 24 ? -5.027 -18.969 0.3 1 98.69 24 LYS B C 1
ATOM 796 O O . LYS B 1 24 ? -5.492 -18.812 1.431 1 98.69 24 LYS B O 1
ATOM 801 N N . ALA B 1 25 ? -3.754 -18.969 0.032 1 98.62 25 ALA B N 1
ATOM 802 C CA . ALA B 1 25 ? -2.783 -18.703 1.091 1 98.62 25 ALA B CA 1
ATOM 803 C C . ALA B 1 25 ? -3.004 -17.328 1.712 1 98.62 25 ALA B C 1
ATOM 805 O O . ALA B 1 25 ? -2.807 -17.141 2.916 1 98.62 25 ALA B O 1
ATOM 806 N N . LEU B 1 26 ? -3.4 -16.422 0.888 1 98.44 26 LEU B N 1
ATOM 807 C CA . LEU B 1 26 ? -3.605 -15.039 1.317 1 98.44 26 LEU B CA 1
ATOM 808 C C . LEU B 1 26 ? -4.941 -14.891 2.041 1 98.44 26 LEU B C 1
ATOM 810 O O . LEU B 1 26 ? -5.18 -13.875 2.707 1 98.44 26 LEU B O 1
ATOM 814 N N . GLY B 1 27 ? -5.785 -15.828 1.817 1 98.44 27 GLY B N 1
ATOM 815 C CA . GLY B 1 27 ? -7.109 -15.758 2.412 1 98.44 27 GLY B CA 1
ATOM 816 C C . GLY B 1 27 ? -8.094 -14.945 1.586 1 98.44 27 GLY B C 1
ATOM 817 O O . GLY B 1 27 ? -8.984 -14.297 2.135 1 98.44 27 GLY B O 1
ATOM 818 N N . LEU B 1 28 ? -7.91 -14.859 0.406 1 98.38 28 LEU B N 1
ATOM 819 C CA . LEU B 1 28 ? -8.781 -14.172 -0.539 1 98.38 28 LEU B CA 1
ATOM 820 C C . LEU B 1 28 ? -9.391 -15.148 -1.533 1 98.38 28 LEU B C 1
ATOM 822 O O . LEU B 1 28 ? -8.875 -16.25 -1.718 1 98.38 28 LEU B O 1
ATOM 826 N N . SER B 1 29 ? -10.43 -14.711 -2.107 1 98.44 29 SER B N 1
ATOM 827 C CA . SER B 1 29 ? -10.914 -15.453 -3.266 1 98.44 29 SER B CA 1
ATOM 828 C C . SER B 1 29 ? -10.047 -15.203 -4.492 1 98.44 29 SER B C 1
ATOM 830 O O . SER B 1 29 ? -9.391 -14.164 -4.59 1 98.44 29 SER B O 1
ATOM 832 N N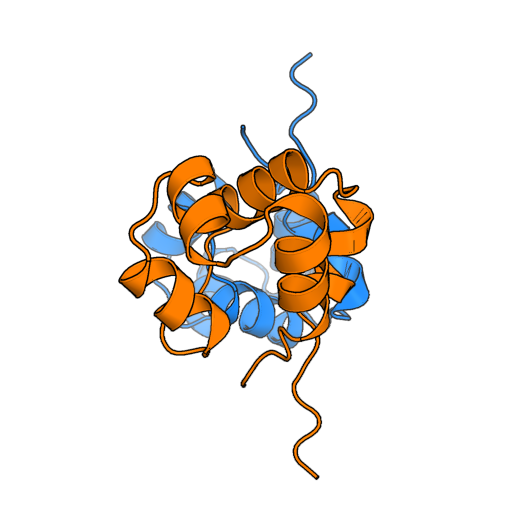 . GLU B 1 30 ? -10.109 -16.125 -5.418 1 97.75 30 GLU B N 1
ATOM 833 C CA . GLU B 1 30 ? -9.406 -15.945 -6.684 1 97.75 30 GLU B CA 1
ATOM 834 C C . GLU B 1 30 ? -9.891 -14.695 -7.41 1 97.75 30 GLU B C 1
ATOM 836 O O . GLU B 1 30 ? -9.094 -13.969 -8.016 1 97.75 30 GLU B O 1
ATOM 841 N N . HIS B 1 31 ? -11.133 -14.523 -7.359 1 98.62 31 HIS B N 1
ATOM 842 C CA . HIS B 1 31 ? -11.711 -13.352 -8.008 1 98.62 31 HIS B CA 1
ATOM 843 C C . HIS B 1 31 ? -11.164 -12.062 -7.402 1 98.62 31 HIS B C 1
ATOM 845 O O . HIS B 1 31 ? -10.789 -11.141 -8.133 1 98.62 31 HIS B O 1
ATOM 851 N N . SER B 1 32 ? -11.102 -11.984 -6.078 1 98.5 32 SER B N 1
ATOM 852 C CA . SER B 1 32 ? -10.586 -10.805 -5.387 1 98.5 32 SER B CA 1
ATOM 853 C C . SER B 1 32 ? -9.133 -10.547 -5.754 1 98.5 32 SER B C 1
ATOM 855 O O . SER B 1 32 ? -8.758 -9.414 -6.059 1 98.5 32 SER B O 1
ATOM 857 N N . LEU B 1 33 ? -8.359 -11.594 -5.777 1 98.75 33 LEU B N 1
ATOM 858 C CA . LEU B 1 33 ? -6.957 -11.438 -6.141 1 98.75 33 LEU B CA 1
ATOM 859 C C . LEU B 1 33 ? -6.816 -10.984 -7.59 1 98.75 33 LEU B C 1
ATOM 861 O O . LEU B 1 33 ? -6.02 -10.094 -7.895 1 98.75 33 LEU B O 1
ATOM 865 N N . SER B 1 34 ? -7.562 -11.625 -8.461 1 98.44 34 SER B N 1
ATOM 866 C CA . SER B 1 34 ? -7.531 -11.25 -9.867 1 98.44 34 SER B CA 1
ATOM 867 C C . SER B 1 34 ? -7.867 -9.781 -10.055 1 98.44 34 SER B C 1
ATOM 869 O O . SER B 1 34 ? -7.188 -9.07 -10.805 1 98.44 34 SER B O 1
ATOM 871 N N . ASN B 1 35 ? -8.898 -9.359 -9.398 1 98.5 35 ASN B N 1
ATOM 872 C CA . ASN B 1 35 ? -9.289 -7.957 -9.477 1 98.5 35 ASN B CA 1
ATOM 873 C C . ASN B 1 35 ? -8.164 -7.035 -9.016 1 98.5 35 ASN B C 1
ATOM 875 O O . ASN B 1 35 ? -7.957 -5.965 -9.594 1 98.5 35 ASN B O 1
ATOM 879 N N . LYS B 1 36 ? -7.426 -7.41 -8.023 1 98.5 36 LYS B N 1
ATOM 880 C CA . LYS B 1 36 ? -6.316 -6.609 -7.516 1 98.5 36 LYS B CA 1
ATOM 881 C C . LYS B 1 36 ? -5.148 -6.598 -8.5 1 98.5 36 LYS B C 1
ATOM 883 O O . LYS B 1 36 ? -4.609 -5.535 -8.812 1 98.5 36 LYS B O 1
ATOM 888 N N . LEU B 1 37 ? -4.887 -7.727 -9.055 1 98.31 37 LEU B N 1
ATOM 889 C CA . LEU B 1 37 ? -3.76 -7.871 -9.969 1 98.31 37 LEU B CA 1
ATOM 890 C C . LEU B 1 37 ? -4.043 -7.184 -11.297 1 98.31 37 LEU B C 1
ATOM 892 O O . LEU B 1 37 ? -3.115 -6.855 -12.047 1 98.31 37 LEU B O 1
ATOM 896 N N . ASN B 1 38 ? -5.348 -6.938 -11.539 1 97.62 38 ASN B N 1
ATOM 897 C CA . ASN B 1 38 ? -5.738 -6.27 -12.781 1 97.62 38 ASN B CA 1
ATOM 898 C C . ASN B 1 38 ? -6.18 -4.832 -12.523 1 97.62 38 ASN B C 1
ATOM 900 O O . ASN B 1 38 ? -6.875 -4.238 -13.352 1 97.62 38 ASN B O 1
ATOM 904 N N . ASN B 1 39 ? -5.895 -4.355 -11.461 1 97.94 39 ASN B N 1
ATOM 905 C CA . ASN B 1 39 ? -6.086 -2.953 -11.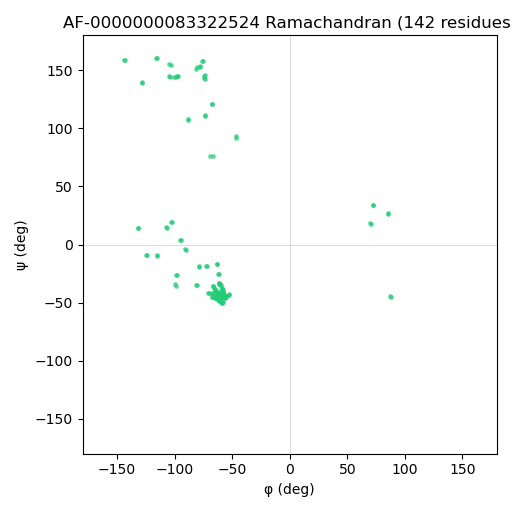109 1 97.94 39 ASN B CA 1
ATOM 906 C C . ASN B 1 39 ? -7.562 -2.605 -10.969 1 97.94 39 ASN B C 1
ATOM 908 O O . ASN B 1 39 ? -7.945 -1.439 -11.078 1 97.94 39 ASN B O 1
ATOM 912 N N . ARG B 1 40 ? -8.352 -3.557 -10.812 1 98 40 ARG B N 1
ATOM 913 C CA . ARG B 1 40 ? -9.773 -3.295 -10.625 1 98 40 ARG B CA 1
ATOM 914 C C . ARG B 1 40 ? -10.07 -2.918 -9.172 1 98 40 ARG B C 1
ATOM 916 O O . ARG B 1 40 ? -10.992 -2.143 -8.906 1 98 40 ARG B O 1
ATOM 923 N N . VAL B 1 41 ? -9.398 -3.477 -8.305 1 98 41 VAL B N 1
ATOM 924 C CA . VAL B 1 41 ? -9.492 -3.193 -6.875 1 98 41 VAL B CA 1
ATOM 925 C C . VAL B 1 41 ? -8.094 -2.918 -6.312 1 98 41 VAL B C 1
ATOM 927 O O . VAL B 1 41 ? -7.133 -3.605 -6.66 1 98 41 VAL B O 1
ATOM 930 N N . SER B 1 42 ? -8.016 -1.931 -5.441 1 98.38 42 SER B N 1
ATOM 931 C CA . SER B 1 42 ? -6.73 -1.567 -4.859 1 98.38 42 SER B CA 1
ATOM 932 C C . SER B 1 42 ? -6.328 -2.543 -3.758 1 98.38 42 SER B C 1
ATOM 934 O O . SER B 1 42 ? -7.188 -3.152 -3.115 1 98.38 42 SER B O 1
ATOM 936 N N . TRP B 1 43 ? -5.059 -2.67 -3.547 1 98.62 43 TRP B N 1
ATOM 937 C CA . TRP B 1 43 ? -4.512 -3.418 -2.42 1 98.62 43 TRP B CA 1
ATOM 938 C C . TRP B 1 43 ? -4.516 -2.57 -1.151 1 98.62 43 TRP B C 1
ATOM 940 O O . TRP B 1 43 ? -4.305 -1.357 -1.207 1 98.62 43 TRP B O 1
ATOM 950 N N . LYS B 1 44 ? -4.621 -3.27 -0.04 1 98 44 LYS B N 1
ATOM 951 C CA . LYS B 1 44 ? -4.492 -2.625 1.265 1 98 44 LYS B CA 1
ATOM 952 C C . LYS B 1 44 ? -3.123 -2.896 1.881 1 98 44 LYS B C 1
ATOM 954 O O . LYS B 1 44 ? -2.508 -3.928 1.605 1 98 44 LYS B O 1
ATOM 959 N N . THR B 1 45 ? -2.729 -1.992 2.732 1 97.88 45 THR B N 1
ATOM 960 C CA . THR B 1 45 ? -1.405 -2.125 3.33 1 97.88 45 THR B CA 1
ATOM 961 C C . THR B 1 45 ? -1.276 -3.453 4.07 1 97.88 45 THR B C 1
ATOM 963 O O . THR B 1 45 ? -0.224 -4.094 4.027 1 97.88 45 THR B O 1
ATOM 966 N N . ASN B 1 46 ? -2.309 -3.875 4.797 1 96.56 46 ASN B N 1
ATOM 967 C CA . ASN B 1 46 ? -2.236 -5.148 5.508 1 96.56 46 ASN B CA 1
ATOM 968 C C . ASN B 1 46 ? -2.137 -6.324 4.543 1 96.56 46 ASN B C 1
ATOM 970 O O . ASN B 1 46 ? -1.423 -7.293 4.809 1 96.56 46 ASN B O 1
ATOM 974 N N . GLU B 1 47 ? -2.844 -6.25 3.436 1 97.88 47 GLU B N 1
ATOM 975 C CA . GLU B 1 47 ? -2.762 -7.281 2.404 1 97.88 47 GLU B CA 1
ATOM 976 C C . GLU B 1 47 ? -1.364 -7.34 1.795 1 97.88 47 GLU B C 1
ATOM 978 O O . GLU B 1 47 ? -0.829 -8.43 1.563 1 97.88 47 GLU B O 1
ATOM 983 N N . ILE B 1 48 ? -0.861 -6.18 1.54 1 98.44 48 ILE B N 1
ATOM 984 C CA . ILE B 1 48 ? 0.464 -6.082 0.938 1 98.44 48 ILE B CA 1
ATOM 985 C C . ILE B 1 48 ? 1.503 -6.699 1.872 1 98.44 48 ILE B C 1
ATOM 987 O O . ILE B 1 48 ? 2.328 -7.508 1.444 1 98.44 48 ILE B O 1
ATOM 991 N N . ALA B 1 49 ? 1.436 -6.34 3.107 1 97.5 49 ALA B N 1
ATOM 992 C CA . ALA B 1 49 ? 2.3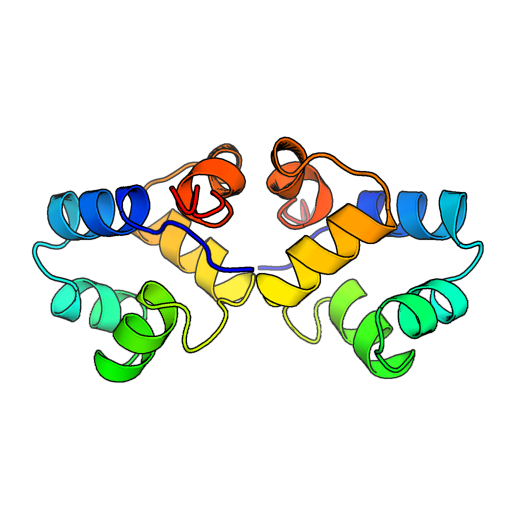83 -6.875 4.082 1 97.5 49 ALA B CA 1
ATOM 993 C C . ALA B 1 49 ? 2.281 -8.398 4.164 1 97.5 49 ALA B C 1
ATOM 995 O O . ALA B 1 49 ? 3.301 -9.094 4.18 1 97.5 49 ALA B O 1
ATOM 996 N N . HIS B 1 50 ? 1.085 -8.859 4.219 1 97.88 50 HIS B N 1
ATOM 997 C CA . HIS B 1 50 ? 0.861 -10.297 4.281 1 97.88 50 HIS B CA 1
ATOM 998 C C . HIS B 1 50 ? 1.387 -10.992 3.027 1 97.88 50 HIS B C 1
ATOM 1000 O O . HIS B 1 50 ? 2.025 -12.039 3.117 1 97.88 50 HIS B O 1
ATOM 1006 N N . ALA B 1 51 ? 1.134 -10.414 1.891 1 98.62 51 ALA B N 1
ATOM 1007 C CA . ALA B 1 51 ? 1.625 -10.953 0.627 1 98.62 51 ALA B CA 1
ATOM 1008 C C . ALA B 1 51 ? 3.15 -11.008 0.61 1 98.62 51 ALA B C 1
ATOM 1010 O O . ALA B 1 51 ? 3.736 -12.016 0.203 1 98.62 51 ALA B O 1
ATOM 1011 N N . MET B 1 52 ? 3.725 -9.938 1.022 1 98.25 52 MET B N 1
ATOM 1012 C CA . MET B 1 52 ? 5.184 -9.898 1.066 1 98.25 52 MET B CA 1
ATOM 1013 C C . MET B 1 52 ? 5.734 -11.023 1.932 1 98.25 52 MET B C 1
ATOM 1015 O O . MET B 1 52 ? 6.703 -11.688 1.555 1 98.25 52 MET B O 1
ATOM 1019 N N . ASP B 1 53 ? 5.137 -11.219 3.078 1 98 53 ASP B N 1
ATOM 1020 C CA . ASP B 1 53 ? 5.559 -12.281 3.982 1 98 53 ASP B CA 1
ATOM 1021 C C . ASP B 1 53 ? 5.434 -13.648 3.316 1 98 53 ASP B C 1
ATOM 1023 O O . ASP B 1 53 ? 6.379 -14.438 3.324 1 98 53 ASP B O 1
ATOM 1027 N N . LEU B 1 54 ? 4.297 -13.891 2.742 1 98.56 54 LEU B N 1
ATOM 1028 C CA . LEU B 1 54 ? 4.027 -15.18 2.104 1 98.56 54 LEU B CA 1
ATOM 1029 C C . LEU B 1 54 ? 5 -15.43 0.954 1 98.56 54 LEU B C 1
ATOM 1031 O O . LEU B 1 54 ? 5.398 -16.562 0.71 1 98.56 54 LEU B O 1
ATOM 1035 N N . LEU B 1 55 ? 5.395 -14.367 0.276 1 98.69 55 LEU B N 1
ATOM 1036 C CA . LEU B 1 55 ? 6.234 -14.492 -0.908 1 98.69 55 LEU B CA 1
ATOM 1037 C C . LEU B 1 55 ? 7.715 -14.438 -0.535 1 98.69 55 LEU B C 1
ATOM 1039 O O . LEU B 1 55 ? 8.586 -14.562 -1.401 1 98.69 55 LEU B O 1
ATOM 1043 N N . GLY B 1 56 ? 7.984 -14.203 0.688 1 98.19 56 GLY B N 1
ATOM 1044 C CA . GLY B 1 56 ? 9.359 -14.156 1.155 1 98.19 56 GLY B CA 1
ATOM 1045 C C . GLY B 1 56 ? 10.102 -12.914 0.701 1 98.19 56 GLY B C 1
ATOM 1046 O O . GLY B 1 56 ? 11.297 -12.977 0.402 1 98.19 56 GLY B O 1
ATOM 1047 N N . LEU B 1 57 ? 9.391 -11.922 0.629 1 97.75 57 LEU B N 1
ATOM 1048 C CA . LEU B 1 57 ? 9.984 -10.672 0.162 1 97.75 57 LEU 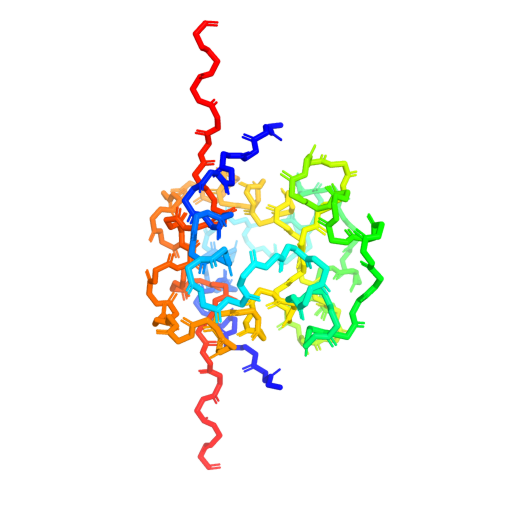B CA 1
ATOM 1049 C C . LEU B 1 57 ? 10.219 -9.711 1.324 1 97.75 57 LEU B C 1
ATOM 1051 O O . LEU B 1 57 ? 9.398 -9.633 2.242 1 97.75 57 LEU B O 1
ATOM 1055 N N . ASP B 1 58 ? 11.312 -8.961 1.221 1 95.88 58 ASP B N 1
ATOM 1056 C CA . ASP B 1 58 ? 11.586 -7.902 2.189 1 95.88 58 ASP B CA 1
ATOM 1057 C C . ASP B 1 58 ? 10.68 -6.695 1.965 1 95.88 58 ASP B C 1
ATOM 1059 O O . ASP B 1 58 ? 10.391 -6.336 0.822 1 95.88 58 ASP B O 1
ATOM 1063 N N . LYS B 1 59 ? 10.305 -6.055 2.998 1 92.12 59 LYS B N 1
ATOM 1064 C CA . LYS B 1 59 ? 9.391 -4.914 2.934 1 92.12 59 LYS B CA 1
ATOM 1065 C C . LYS B 1 59 ? 10 -3.773 2.117 1 92.12 59 LYS B C 1
ATOM 1067 O O . LYS B 1 59 ? 9.273 -2.963 1.542 1 92.12 59 LYS B O 1
ATOM 1072 N N . SER B 1 60 ? 11.281 -3.727 2.062 1 94.12 60 SER B N 1
ATOM 1073 C CA . SER B 1 60 ? 11.969 -2.695 1.286 1 94.12 60 SER B CA 1
ATOM 1074 C C . SER B 1 60 ? 11.641 -2.811 -0.198 1 94.12 60 SER B C 1
ATOM 1076 O O . SER B 1 60 ? 11.883 -1.88 -0.968 1 94.12 60 SER B O 1
ATOM 1078 N N . LYS B 1 61 ? 11.125 -3.908 -0.621 1 96.62 61 LYS B N 1
ATOM 1079 C CA . LYS B 1 61 ? 10.852 -4.16 -2.033 1 96.62 61 LYS B CA 1
ATOM 1080 C C . LYS B 1 61 ? 9.406 -3.812 -2.385 1 96.62 61 LYS B C 1
ATOM 1082 O O . LYS B 1 61 ? 8.977 -4.004 -3.523 1 96.62 61 LYS B O 1
ATOM 1087 N N . VAL B 1 62 ? 8.656 -3.301 -1.513 1 97.94 62 VAL B N 1
ATOM 1088 C CA . VAL B 1 62 ? 7.23 -3.041 -1.7 1 97.94 62 VAL B CA 1
ATOM 1089 C C . VAL B 1 62 ? 7.027 -2.129 -2.908 1 97.94 62 VAL B C 1
ATOM 1091 O O . VAL B 1 62 ? 6.094 -2.328 -3.693 1 97.94 62 VAL B O 1
ATOM 1094 N N . ALA B 1 63 ? 7.848 -1.111 -3.053 1 97.38 63 ALA B N 1
ATOM 1095 C CA . ALA B 1 63 ? 7.707 -0.201 -4.188 1 97.38 63 ALA B CA 1
ATOM 1096 C C . ALA B 1 63 ? 7.828 -0.951 -5.508 1 97.38 63 ALA B C 1
ATOM 1098 O O . ALA B 1 63 ? 7.027 -0.739 -6.426 1 97.38 63 ALA B O 1
ATOM 1099 N N . GLU B 1 64 ? 8.719 -1.815 -5.594 1 97.12 64 GLU B N 1
ATOM 1100 C CA . GLU B 1 64 ? 9.031 -2.564 -6.805 1 97.12 64 GLU B CA 1
ATOM 1101 C C . GLU B 1 64 ? 7.887 -3.498 -7.191 1 97.12 64 GLU B C 1
ATOM 1103 O O . GLU B 1 64 ? 7.574 -3.648 -8.375 1 97.12 64 GLU B O 1
ATOM 1108 N N . TYR B 1 65 ? 7.25 -4.035 -6.289 1 98.12 65 TYR B N 1
ATOM 1109 C CA . TYR B 1 65 ? 6.285 -5.094 -6.566 1 98.12 65 TYR B CA 1
ATOM 1110 C C . TYR B 1 65 ? 4.867 -4.535 -6.609 1 98.12 65 TYR B C 1
ATOM 1112 O O . TYR B 1 65 ? 4.008 -5.062 -7.324 1 98.12 65 TYR B O 1
ATOM 1120 N N . PHE B 1 66 ? 4.633 -3.447 -5.926 1 98.31 66 PHE B N 1
ATOM 1121 C CA . PHE B 1 66 ? 3.234 -3.076 -5.75 1 98.31 66 PHE B CA 1
ATOM 1122 C C . PHE B 1 66 ? 2.98 -1.662 -6.258 1 98.31 66 PHE B C 1
ATOM 1124 O O . PHE B 1 66 ? 1.829 -1.245 -6.402 1 98.31 66 PHE B O 1
ATOM 1131 N N . PHE B 1 67 ? 4.062 -0.909 -6.602 1 97.5 67 PHE B N 1
ATOM 1132 C CA . PHE B 1 67 ? 3.832 0.487 -6.949 1 97.5 67 PHE B CA 1
ATOM 1133 C C . PHE B 1 67 ? 4.539 0.846 -8.25 1 97.5 67 PHE B C 1
ATOM 1135 O O . PHE B 1 67 ? 4.738 2.025 -8.555 1 97.5 67 PHE B O 1
ATOM 1142 N N . LYS B 1 68 ? 4.945 -0.145 -8.93 1 96.06 68 LYS B N 1
ATOM 1143 C CA . LYS B 1 68 ? 5.48 0.131 -10.258 1 96.06 68 LYS B CA 1
ATOM 1144 C C . LYS B 1 68 ? 4.387 0.62 -11.203 1 96.06 68 LYS B C 1
ATOM 1146 O O . LYS B 1 68 ? 3.371 -0.053 -11.391 1 96.06 68 LYS B O 1
ATOM 1151 N N . GLU B 1 69 ? 4.605 1.803 -11.719 1 92.44 69 GLU B N 1
ATOM 1152 C CA . GLU B 1 69 ? 3.594 2.365 -12.617 1 92.44 69 GLU B CA 1
ATOM 1153 C C . GLU B 1 69 ? 3.611 1.673 -13.977 1 92.44 69 GLU B C 1
ATOM 1155 O O . GLU B 1 69 ? 4.676 1.313 -14.477 1 92.44 69 GLU B O 1
ATOM 1160 N N . LYS B 1 70 ? 2.441 1.523 -14.469 1 89.88 70 LYS B N 1
ATOM 1161 C CA . LYS B 1 70 ? 2.355 0.97 -15.82 1 89.88 70 LYS B CA 1
ATOM 1162 C C . LYS B 1 70 ? 2.783 1.998 -16.859 1 89.88 70 LYS B C 1
ATOM 1164 O O . LYS B 1 70 ? 2.297 3.131 -16.859 1 89.88 70 LYS B O 1
ATOM 1169 N N . VAL B 1 71 ? 3.967 1.852 -17.578 1 80.12 71 VAL B N 1
ATOM 1170 C CA . VAL B 1 71 ? 4.438 2.758 -18.609 1 80.12 71 VAL B CA 1
ATOM 1171 C C . VAL B 1 71 ? 3.529 2.654 -19.844 1 80.12 71 VAL B C 1
ATOM 1173 O O . VAL B 1 71 ? 3.205 1.552 -20.281 1 80.12 71 VAL B O 1
ATOM 1176 N N . GLN B 1 72 ? 2.361 3.207 -19.859 1 63.16 72 GLN B N 1
ATOM 1177 C CA . GLN B 1 72 ? 1.575 3.174 -21.094 1 63.16 72 GLN B CA 1
ATOM 1178 C C . GLN B 1 72 ? 2.424 3.57 -22.297 1 63.16 72 GLN B C 1
ATOM 1180 O O . GLN B 1 72 ? 3.07 4.621 -22.297 1 63.16 72 GLN B O 1
ATOM 1185 N N . ASN B 1 73 ? 3 2.689 -22.984 1 45.34 73 ASN B N 1
ATOM 1186 C CA . ASN B 1 73 ? 3.449 3.09 -24.312 1 45.34 73 ASN B CA 1
ATOM 1187 C C . ASN B 1 73 ? 2.324 3.748 -25.109 1 45.34 73 ASN B C 1
ATOM 1189 O O . ASN B 1 73 ? 1.161 3.363 -24.984 1 45.34 73 ASN B O 1
#

Organism: Lactobacillus gasseri (NCBI:txid1596)